Protein AF-A0A8T9ZJC4-F1 (afdb_monomer_lite)

Sequence (75 aa):
MIKKTKLYISHILLTNDAQAKEVKAKLDSGEDFTKLAIEYSQG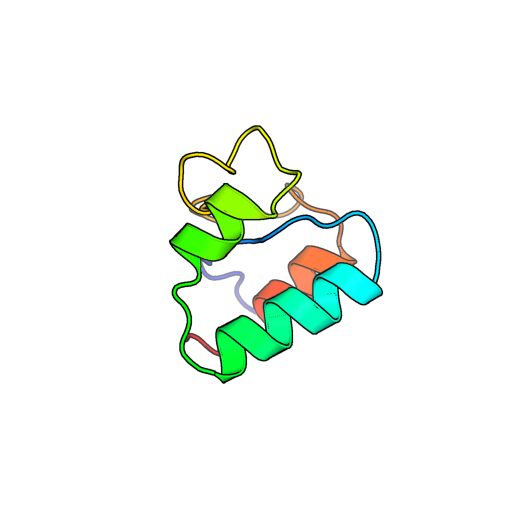SAIKNVGGDIGILQSGSMIPAFEDKAYELQIG

Structure (mmCIF, N/CA/C/O backbone):
data_AF-A0A8T9ZJC4-F1
#
_entry.id   AF-A0A8T9ZJC4-F1
#
loop_
_atom_site.group_PDB
_atom_site.id
_atom_site.type_symbol
_atom_site.label_atom_id
_atom_site.label_alt_id
_atom_site.label_comp_id
_atom_site.label_asym_id
_atom_site.label_entity_id
_atom_site.label_seq_id
_atom_site.pdbx_PDB_ins_code
_atom_site.Cartn_x
_atom_site.Cartn_y
_atom_site.Cartn_z
_atom_site.occupancy
_atom_site.B_iso_or_equiv
_atom_site.auth_seq_id
_atom_site.auth_comp_id
_atom_site.auth_asym_id
_atom_site.auth_atom_id
_atom_site.pdbx_PDB_model_num
ATOM 1 N N . MET A 1 1 ? -7.253 -6.384 -25.603 1.00 42.59 1 MET A N 1
ATOM 2 C CA . MET A 1 1 ? -6.265 -5.403 -25.106 1.00 42.59 1 MET A CA 1
ATOM 3 C C . MET A 1 1 ? -6.969 -4.500 -24.109 1.00 42.59 1 MET A C 1
ATOM 5 O O . MET A 1 1 ? -7.798 -3.700 -24.522 1.00 42.59 1 MET A O 1
ATOM 9 N N . ILE A 1 2 ? -6.717 -4.672 -22.812 1.00 50.44 2 ILE A N 1
ATOM 10 C CA . ILE A 1 2 ? -7.188 -3.717 -21.802 1.00 50.44 2 ILE A CA 1
ATOM 11 C C . ILE A 1 2 ? -6.404 -2.425 -22.061 1.00 50.44 2 ILE A C 1
ATOM 13 O O . ILE A 1 2 ? -5.174 -2.457 -22.106 1.00 50.44 2 ILE A O 1
ATOM 17 N N . LYS A 1 3 ? -7.086 -1.302 -22.321 1.00 51.50 3 LYS A N 1
ATOM 18 C CA . LYS A 1 3 ? -6.426 0.013 -22.343 1.00 51.50 3 LYS A CA 1
ATOM 19 C C . LYS A 1 3 ? -5.758 0.175 -20.977 1.00 51.50 3 LYS A C 1
ATOM 21 O O . LYS A 1 3 ? -6.471 0.248 -19.983 1.00 51.50 3 LYS A O 1
ATOM 26 N N . LYS A 1 4 ? -4.421 0.204 -20.917 1.00 60.88 4 LYS A N 1
ATOM 27 C CA . LYS A 1 4 ? -3.696 0.526 -19.680 1.00 60.88 4 LYS A CA 1
ATOM 28 C C . LYS A 1 4 ? -3.955 2.000 -19.355 1.00 60.88 4 LYS A C 1
ATOM 30 O O . LYS A 1 4 ? -3.236 2.891 -19.798 1.00 60.88 4 LYS A O 1
ATOM 35 N N . THR A 1 5 ? -5.065 2.259 -18.673 1.00 76.38 5 THR A N 1
ATOM 36 C CA . THR A 1 5 ? -5.398 3.561 -18.096 1.00 76.38 5 THR A CA 1
ATOM 37 C C . THR A 1 5 ? -4.343 3.902 -17.046 1.00 76.38 5 THR A C 1
ATOM 39 O O . THR A 1 5 ? -3.782 3.004 -16.416 1.00 76.38 5 THR A O 1
ATOM 42 N N . LYS A 1 6 ? -4.040 5.194 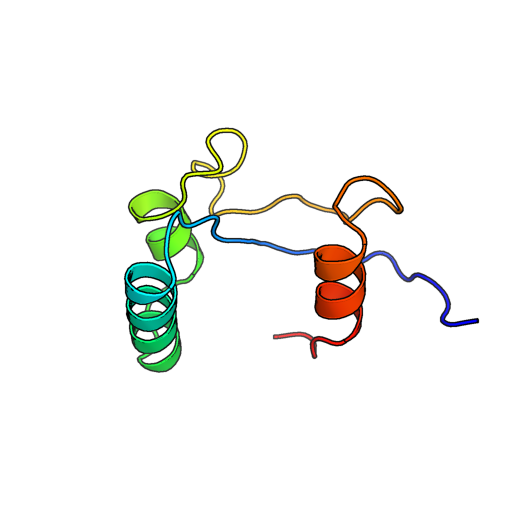-16.877 1.00 85.94 6 LYS A N 1
ATOM 43 C CA . LYS A 1 6 ? -3.160 5.658 -15.798 1.00 85.94 6 LYS A CA 1
ATOM 44 C C . LYS A 1 6 ? -3.755 5.192 -14.469 1.00 85.94 6 LYS A C 1
ATOM 46 O O . LYS A 1 6 ? -4.860 5.606 -14.131 1.00 85.94 6 LYS A O 1
ATOM 51 N N . LEU A 1 7 ? -3.041 4.318 -13.771 1.00 90.62 7 LEU A N 1
ATOM 52 C CA . LEU A 1 7 ? -3.459 3.760 -12.494 1.00 90.62 7 LEU A CA 1
ATOM 53 C C . LEU A 1 7 ? -2.588 4.387 -11.410 1.00 90.62 7 LEU A C 1
ATOM 55 O O . LEU A 1 7 ? -1.368 4.277 -11.481 1.00 90.62 7 LEU A O 1
ATOM 59 N N . TYR A 1 8 ? -3.210 5.073 -10.457 1.00 93.19 8 TYR A N 1
ATOM 60 C CA . TYR A 1 8 ? -2.528 5.592 -9.275 1.00 93.19 8 TYR A CA 1
ATOM 61 C C . TYR A 1 8 ? -2.679 4.566 -8.166 1.00 93.19 8 TYR A C 1
ATOM 63 O O . TYR A 1 8 ? -3.806 4.142 -7.909 1.00 93.19 8 TYR A O 1
ATOM 71 N N . ILE A 1 9 ? -1.577 4.142 -7.553 1.00 93.81 9 ILE A N 1
ATOM 72 C CA . ILE A 1 9 ? -1.632 3.119 -6.507 1.00 93.81 9 ILE A CA 1
ATOM 73 C C . ILE A 1 9 ? -0.720 3.463 -5.341 1.00 93.81 9 ILE A C 1
ATOM 75 O O . ILE A 1 9 ? 0.319 4.106 -5.500 1.00 93.81 9 ILE A O 1
ATOM 79 N N . SER A 1 10 ? -1.081 2.895 -4.200 1.00 95.06 10 SER A N 1
ATOM 80 C CA . SER A 1 10 ? -0.205 2.777 -3.047 1.00 95.06 10 SER A CA 1
ATOM 81 C C . SER A 1 10 ? 0.027 1.303 -2.728 1.00 95.06 10 SER A C 1
ATOM 83 O O . SER A 1 10 ? -0.831 0.460 -2.998 1.00 95.06 10 SER A O 1
ATOM 85 N N . HIS A 1 11 ? 1.178 0.962 -2.147 1.00 94.94 11 HIS A N 1
ATOM 86 C CA . HIS A 1 11 ? 1.433 -0.395 -1.667 1.00 94.94 11 HIS A CA 1
ATOM 87 C C . HIS A 1 11 ? 2.231 -0.438 -0.361 1.00 94.94 11 HIS A C 1
ATOM 89 O O . HIS A 1 11 ? 3.040 0.438 -0.055 1.00 94.94 11 HIS A O 1
ATOM 95 N N . ILE A 1 12 ? 2.021 -1.515 0.398 1.00 95.94 12 ILE A N 1
ATOM 96 C CA . ILE A 1 12 ? 2.764 -1.838 1.619 1.00 95.94 12 ILE A CA 1
ATOM 97 C C . ILE A 1 12 ? 3.597 -3.083 1.320 1.00 95.94 12 ILE A C 1
ATOM 99 O O . ILE A 1 12 ? 3.049 -4.137 1.005 1.00 95.94 12 ILE A O 1
ATOM 103 N N . LEU A 1 13 ? 4.925 -2.963 1.380 1.00 95.06 13 LEU A N 1
ATOM 104 C CA . LEU A 1 13 ? 5.833 -4.090 1.168 1.00 95.06 13 LEU A CA 1
ATOM 105 C C . LEU A 1 13 ? 6.160 -4.746 2.511 1.00 95.06 13 LEU A C 1
ATOM 107 O O . LEU A 1 13 ? 6.672 -4.079 3.405 1.00 95.06 13 LEU A O 1
ATOM 111 N N . 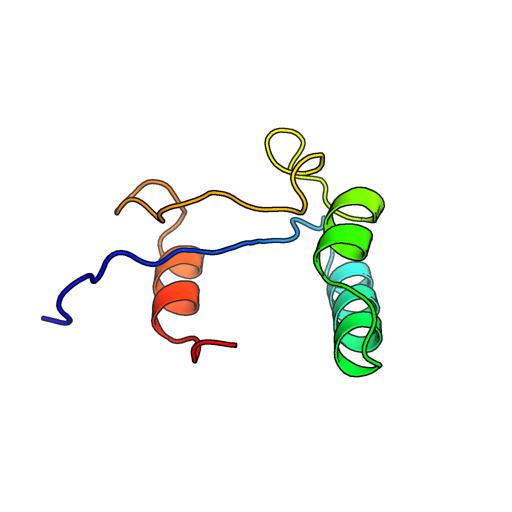LEU A 1 14 ? 5.910 -6.046 2.643 1.00 95.25 14 LEU A N 1
ATOM 112 C CA . LEU A 1 14 ? 6.122 -6.813 3.874 1.00 95.25 14 LEU A CA 1
ATOM 113 C C . LEU A 1 14 ? 6.985 -8.042 3.581 1.00 95.25 14 LEU A C 1
ATOM 115 O O . LEU A 1 14 ? 7.029 -8.511 2.446 1.00 95.25 14 LEU A O 1
ATOM 119 N N . THR A 1 15 ? 7.692 -8.554 4.589 1.00 93.06 15 THR A N 1
ATOM 120 C CA . THR A 1 15 ? 8.655 -9.658 4.402 1.00 93.06 15 THR A CA 1
ATOM 121 C C . THR A 1 15 ? 8.030 -11.042 4.532 1.00 93.06 15 THR A C 1
ATOM 123 O O . THR A 1 15 ? 8.669 -12.030 4.178 1.00 93.06 15 THR A O 1
ATOM 126 N N . ASN A 1 16 ? 6.812 -11.135 5.071 1.00 94.88 16 ASN A N 1
ATOM 127 C CA . ASN A 1 16 ? 6.143 -12.403 5.327 1.00 94.88 16 ASN A CA 1
ATOM 128 C C . ASN A 1 16 ? 4.612 -12.271 5.361 1.00 94.88 16 ASN A C 1
ATOM 130 O O . ASN A 1 16 ? 4.052 -11.201 5.616 1.00 94.88 16 ASN A O 1
ATOM 134 N N . ASP A 1 17 ? 3.950 -13.410 5.171 1.00 95.44 17 ASP A N 1
ATOM 135 C CA . ASP A 1 17 ? 2.491 -13.519 5.120 1.00 95.44 17 ASP A CA 1
ATOM 136 C C . ASP A 1 17 ? 1.802 -13.212 6.452 1.00 95.44 17 ASP A C 1
ATOM 138 O O . ASP A 1 17 ? 0.649 -12.783 6.455 1.00 95.44 17 ASP A O 1
ATOM 142 N N . ALA A 1 18 ? 2.467 -13.441 7.589 1.00 96.75 18 ALA A N 1
ATOM 143 C CA . ALA A 1 18 ? 1.874 -13.171 8.898 1.00 96.75 18 ALA A CA 1
ATOM 144 C C . ALA A 1 18 ? 1.651 -11.664 9.083 1.00 96.75 18 ALA A C 1
ATOM 146 O O . ALA A 1 18 ? 0.538 -11.248 9.404 1.00 96.75 18 ALA A O 1
ATOM 147 N N . GLN A 1 19 ? 2.662 -10.852 8.760 1.00 95.88 19 GLN A N 1
ATOM 148 C CA . GLN A 1 19 ? 2.542 -9.395 8.752 1.00 95.88 19 GLN A CA 1
ATOM 149 C C . GLN A 1 19 ? 1.517 -8.917 7.720 1.00 95.88 19 GLN A C 1
ATOM 151 O O . GLN A 1 19 ? 0.746 -8.006 8.002 1.00 95.88 19 GLN A O 1
ATOM 156 N N . ALA A 1 20 ? 1.464 -9.537 6.536 1.00 96.44 20 ALA A N 1
ATOM 157 C CA . ALA A 1 20 ? 0.473 -9.172 5.523 1.00 96.44 20 ALA A CA 1
ATOM 158 C C . ALA A 1 20 ? -0.964 -9.399 6.009 1.00 96.44 20 ALA A C 1
ATOM 160 O O . ALA A 1 20 ? -1.824 -8.539 5.815 1.00 96.44 20 ALA A O 1
ATOM 161 N N . LYS A 1 21 ? -1.219 -10.523 6.687 1.00 97.88 21 LYS A N 1
ATOM 162 C CA . LYS A 1 21 ? -2.528 -10.824 7.285 1.00 97.88 21 LYS A CA 1
ATOM 163 C C . LYS A 1 21 ? -2.877 -9.863 8.417 1.00 97.88 21 LYS A C 1
ATOM 165 O O . LYS A 1 21 ? -4.020 -9.427 8.495 1.00 97.88 21 LYS A O 1
ATOM 170 N N . GLU A 1 22 ? -1.907 -9.518 9.259 1.00 96.94 22 GLU A N 1
ATOM 171 C CA . GLU A 1 22 ? -2.091 -8.545 10.336 1.00 96.94 22 GLU A CA 1
ATOM 172 C C . GLU A 1 22 ? -2.467 -7.164 9.785 1.00 96.94 22 GLU A C 1
ATOM 174 O O . GLU A 1 22 ? -3.517 -6.626 10.131 1.00 96.94 22 GLU A O 1
ATOM 179 N N . VAL A 1 23 ? -1.665 -6.621 8.864 1.00 97.19 23 VAL A N 1
ATOM 180 C CA . VAL A 1 23 ? -1.923 -5.315 8.239 1.00 97.19 23 VAL A CA 1
ATOM 181 C C . VAL A 1 23 ? -3.262 -5.318 7.499 1.00 97.19 23 VAL A C 1
ATOM 183 O O . VAL A 1 23 ? -4.016 -4.351 7.591 1.00 97.19 23 VAL A O 1
ATOM 186 N N . LYS A 1 24 ? -3.615 -6.418 6.821 1.00 96.69 24 LYS A N 1
ATOM 187 C CA . LYS A 1 24 ? -4.921 -6.550 6.164 1.00 96.69 24 LYS A CA 1
ATOM 188 C C . LYS A 1 24 ? -6.082 -6.521 7.161 1.00 96.69 24 LYS A C 1
ATOM 190 O O . LYS A 1 24 ? -7.061 -5.831 6.903 1.00 96.69 24 LYS A O 1
ATOM 195 N N . ALA A 1 25 ? -5.971 -7.209 8.298 1.00 97.94 25 ALA A N 1
ATOM 196 C CA . ALA A 1 25 ? -7.005 -7.192 9.335 1.00 97.94 25 ALA A CA 1
ATOM 197 C C . ALA A 1 25 ? -7.192 -5.793 9.949 1.00 97.94 25 ALA A C 1
ATOM 199 O O . ALA A 1 25 ? -8.318 -5.384 10.238 1.00 97.94 25 ALA A O 1
ATOM 200 N N . LYS A 1 26 ? -6.098 -5.040 10.104 1.00 97.69 26 LYS A N 1
ATOM 201 C CA . LYS A 1 26 ? -6.114 -3.640 10.549 1.00 97.69 26 LYS A CA 1
ATOM 202 C C . LYS A 1 26 ? -6.821 -2.732 9.541 1.00 97.69 26 LYS A C 1
ATOM 204 O O . LYS A 1 26 ? -7.717 -1.983 9.925 1.00 97.69 26 LYS A O 1
ATOM 209 N N . LEU A 1 27 ? -6.489 -2.863 8.252 1.00 96.25 27 LEU A N 1
ATOM 210 C CA . LEU A 1 27 ? -7.180 -2.162 7.161 1.00 96.25 27 LEU A CA 1
ATOM 211 C C . LEU A 1 27 ? -8.682 -2.477 7.141 1.00 96.25 27 LEU A C 1
ATOM 213 O O . LEU A 1 27 ? -9.500 -1.567 7.064 1.00 96.25 27 LEU A O 1
ATOM 217 N N . ASP A 1 28 ? -9.049 -3.752 7.281 1.00 95.94 28 ASP A N 1
ATOM 218 C CA . ASP A 1 28 ? -10.454 -4.188 7.302 1.00 95.94 28 ASP A CA 1
ATOM 219 C C . ASP A 1 28 ? -11.217 -3.682 8.534 1.00 95.94 28 ASP A C 1
ATOM 221 O O . ASP A 1 28 ? -12.438 -3.546 8.501 1.00 95.94 28 ASP A O 1
ATOM 225 N N . SER A 1 29 ? -10.494 -3.363 9.609 1.00 97.06 29 SER A N 1
ATOM 226 C CA . SER A 1 29 ? -11.037 -2.736 10.819 1.00 97.06 29 SER A CA 1
ATOM 227 C C . SER A 1 29 ? -11.146 -1.207 10.707 1.00 97.06 29 SER A C 1
ATOM 229 O O . SER A 1 29 ? -11.595 -0.559 11.652 1.00 97.06 29 SER A O 1
ATOM 231 N N . GLY A 1 30 ? -10.751 -0.623 9.570 1.00 96.56 30 GLY A N 1
ATOM 232 C CA . GLY A 1 30 ? -10.826 0.814 9.300 1.00 96.56 30 GLY A CA 1
ATOM 233 C C . GLY A 1 30 ? -9.586 1.613 9.708 1.00 96.56 30 GLY A C 1
ATOM 234 O O . GLY A 1 30 ? -9.661 2.841 9.779 1.00 96.56 30 GLY A O 1
ATOM 235 N N . GLU A 1 31 ? -8.454 0.961 9.996 1.00 97.25 31 GLU A N 1
ATOM 236 C CA . GLU A 1 31 ? -7.189 1.678 10.186 1.00 97.25 31 GLU A CA 1
ATOM 237 C C . GLU A 1 31 ? -6.722 2.336 8.873 1.00 97.25 31 GLU A C 1
ATOM 239 O O . GLU A 1 31 ? -6.950 1.833 7.774 1.00 97.25 31 GLU A O 1
ATOM 244 N N . ASP A 1 32 ? -6.052 3.485 8.991 1.00 96.31 32 ASP A N 1
ATOM 245 C CA . ASP A 1 32 ? -5.610 4.278 7.842 1.00 96.31 32 ASP A CA 1
ATOM 246 C C . ASP A 1 32 ? -4.444 3.611 7.095 1.00 96.31 32 ASP A C 1
ATOM 248 O O . ASP A 1 32 ? -3.415 3.268 7.686 1.00 96.31 32 ASP A O 1
ATOM 252 N N . PHE A 1 33 ? -4.581 3.485 5.773 1.00 96.00 33 PHE A N 1
ATOM 253 C CA . PHE A 1 33 ? -3.576 2.847 4.924 1.00 96.00 33 PHE A CA 1
ATOM 254 C C . PHE A 1 33 ? -2.221 3.554 4.989 1.00 96.00 33 PHE A C 1
ATOM 256 O O . PHE A 1 33 ? -1.190 2.892 5.099 1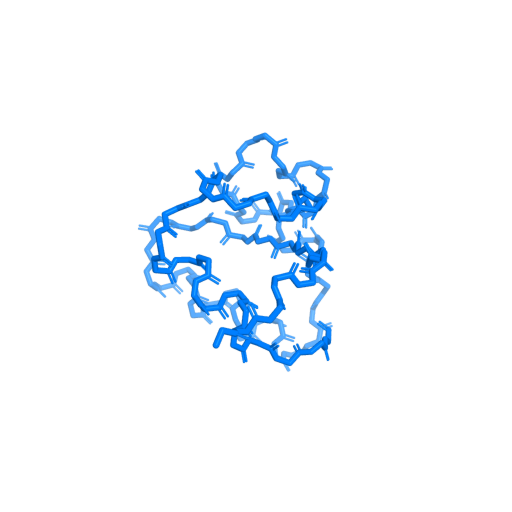.00 96.00 33 PHE A O 1
ATOM 263 N N . THR A 1 34 ? -2.211 4.888 4.960 1.00 96.06 34 THR A N 1
ATOM 264 C CA . THR A 1 34 ? -0.980 5.695 4.971 1.00 96.06 34 THR A CA 1
ATOM 265 C C . THR A 1 34 ? -0.194 5.453 6.259 1.00 96.06 34 THR A C 1
ATOM 267 O O . THR A 1 34 ? 1.018 5.240 6.212 1.00 96.06 34 THR A O 1
ATOM 270 N N . LYS A 1 35 ? -0.875 5.418 7.411 1.00 96.69 35 LYS A N 1
ATOM 271 C CA . LYS A 1 35 ? -0.266 5.100 8.710 1.00 96.69 35 LYS A CA 1
ATOM 272 C C . LYS A 1 35 ? 0.332 3.700 8.719 1.00 96.69 35 LYS A C 1
ATOM 274 O O . LYS A 1 35 ? 1.500 3.551 9.071 1.00 96.69 35 LYS A O 1
ATOM 279 N N . LEU A 1 36 ? -0.424 2.696 8.275 1.00 96.69 36 LEU A N 1
ATOM 280 C CA . LEU A 1 36 ? 0.070 1.319 8.221 1.00 96.69 36 LEU A CA 1
ATOM 281 C C . LEU A 1 36 ? 1.242 1.166 7.243 1.00 96.69 36 LEU A C 1
ATOM 283 O O . LEU A 1 36 ? 2.185 0.425 7.517 1.00 96.69 36 LEU A O 1
ATOM 287 N N . ALA A 1 37 ? 1.236 1.898 6.130 1.00 96.50 37 ALA A N 1
ATOM 288 C CA . ALA A 1 37 ? 2.352 1.930 5.197 1.00 96.50 37 ALA A CA 1
ATOM 289 C C . ALA A 1 37 ? 3.608 2.547 5.834 1.00 96.50 37 ALA A C 1
ATOM 291 O O . ALA A 1 37 ? 4.690 1.964 5.733 1.00 96.50 37 ALA A O 1
ATOM 292 N N . ILE A 1 38 ? 3.469 3.677 6.534 1.00 95.69 38 ILE A N 1
ATOM 293 C CA . ILE A 1 38 ? 4.568 4.331 7.262 1.00 95.69 38 ILE A CA 1
ATOM 294 C C . ILE A 1 38 ? 5.100 3.441 8.390 1.00 95.69 38 ILE A C 1
ATOM 296 O O . ILE A 1 38 ? 6.296 3.453 8.661 1.00 95.69 38 ILE A O 1
ATOM 300 N N . GLU A 1 39 ? 4.252 2.663 9.053 1.00 95.31 39 GLU A N 1
ATOM 301 C CA . GLU A 1 39 ? 4.659 1.819 10.177 1.00 95.31 39 GLU A CA 1
ATOM 302 C C . GLU A 1 39 ? 5.319 0.517 9.688 1.00 95.31 39 GLU A C 1
ATOM 304 O O . GLU A 1 39 ? 6.494 0.253 9.976 1.00 95.31 39 GLU A O 1
ATOM 309 N N . TYR A 1 40 ? 4.611 -0.258 8.864 1.00 95.44 40 TYR A N 1
ATOM 310 C CA . TYR A 1 40 ? 4.976 -1.643 8.552 1.00 95.44 40 TYR A CA 1
ATOM 311 C C . TYR A 1 40 ? 5.796 -1.806 7.267 1.00 95.44 40 TYR A C 1
ATOM 313 O O . TYR A 1 40 ? 6.580 -2.757 7.167 1.00 95.44 40 TYR A O 1
ATOM 321 N N . SER A 1 41 ? 5.654 -0.907 6.283 1.00 95.12 41 SER A N 1
ATOM 322 C CA . SER A 1 41 ? 6.268 -1.110 4.964 1.00 95.12 41 SER A CA 1
ATOM 323 C C . SER A 1 41 ? 7.794 -1.169 5.047 1.00 95.12 41 SER A C 1
ATOM 325 O O . SER A 1 41 ? 8.442 -0.419 5.784 1.00 95.12 41 SER A O 1
ATOM 327 N N . GLN A 1 42 ? 8.372 -2.050 4.239 1.00 94.19 42 GLN A N 1
ATOM 328 C CA . GLN A 1 42 ? 9.807 -2.162 3.979 1.00 94.19 42 GLN A CA 1
ATOM 329 C C . GLN A 1 42 ? 10.218 -1.433 2.692 1.00 94.19 42 GLN A C 1
ATOM 331 O O . GLN A 1 42 ? 11.401 -1.366 2.365 1.00 94.19 42 GLN A O 1
ATOM 336 N N . GLY A 1 43 ? 9.255 -0.868 1.955 1.00 87.38 43 GLY A N 1
ATOM 337 C CA . GLY A 1 43 ? 9.506 -0.070 0.757 1.00 87.38 43 GLY A CA 1
ATOM 338 C C . GLY A 1 43 ? 10.050 1.309 1.118 1.00 87.38 43 GLY A C 1
ATOM 339 O O . GLY A 1 43 ? 9.310 2.285 1.076 1.00 87.38 43 GLY A O 1
ATOM 340 N N . SER A 1 44 ? 11.329 1.401 1.490 1.00 84.69 44 SER A N 1
ATOM 341 C CA . SER A 1 44 ? 11.961 2.624 2.016 1.00 84.69 44 SER A CA 1
ATOM 342 C C . SER A 1 44 ? 11.745 3.870 1.149 1.00 84.69 44 SER A C 1
ATOM 344 O O . SER A 1 44 ? 11.540 4.952 1.693 1.00 84.69 44 SER A O 1
ATOM 346 N N . ALA A 1 45 ? 11.722 3.713 -0.178 1.00 87.31 45 ALA A N 1
ATOM 347 C CA . ALA A 1 45 ? 11.512 4.803 -1.131 1.00 87.31 45 ALA A CA 1
ATOM 348 C C . ALA A 1 45 ? 10.139 5.487 -1.000 1.00 87.31 45 ALA A C 1
ATOM 350 O O . ALA A 1 45 ? 10.025 6.680 -1.261 1.00 87.31 45 ALA A O 1
ATOM 351 N N . ILE A 1 46 ? 9.114 4.741 -0.580 1.00 90.69 46 ILE A N 1
ATOM 352 C CA . ILE A 1 46 ? 7.717 5.203 -0.533 1.00 90.69 46 ILE A CA 1
ATOM 353 C C . ILE A 1 46 ? 7.105 5.150 0.868 1.00 90.69 46 ILE A C 1
ATOM 355 O O . ILE A 1 46 ? 6.005 5.647 1.095 1.00 90.69 46 ILE A O 1
ATOM 359 N N . LYS A 1 47 ? 7.818 4.561 1.833 1.00 90.56 47 LYS A N 1
ATOM 360 C CA . LYS A 1 47 ? 7.363 4.387 3.214 1.00 90.56 47 LYS A CA 1
ATOM 361 C C . LYS A 1 47 ? 6.901 5.710 3.819 1.00 90.56 47 LYS A C 1
ATOM 363 O O . LYS A 1 47 ? 5.798 5.792 4.339 1.00 90.56 47 LYS A O 1
ATOM 368 N N . ASN A 1 48 ? 7.712 6.757 3.677 1.00 90.69 48 ASN A N 1
ATOM 369 C CA . ASN A 1 48 ? 7.442 8.075 4.260 1.00 90.69 48 ASN A CA 1
ATOM 370 C C . ASN A 1 48 ? 6.352 8.873 3.523 1.00 90.69 48 ASN A C 1
ATOM 372 O O . ASN A 1 48 ? 5.937 9.916 4.018 1.00 90.69 48 ASN A O 1
ATOM 376 N N . VAL A 1 49 ? 5.888 8.394 2.365 1.00 94.00 49 VAL A N 1
ATOM 377 C CA . VAL A 1 49 ? 4.768 8.972 1.604 1.00 94.00 49 VAL A CA 1
ATOM 378 C C . VAL A 1 49 ? 3.549 8.044 1.611 1.00 94.00 49 VAL A C 1
ATOM 380 O O . VAL A 1 49 ? 2.730 8.072 0.703 1.00 94.00 49 VAL A O 1
ATOM 383 N N . GLY A 1 50 ? 3.424 7.186 2.630 1.00 93.25 50 GLY A N 1
ATOM 384 C CA . GLY A 1 50 ? 2.242 6.336 2.790 1.00 93.25 50 GLY A CA 1
ATOM 385 C C . GLY A 1 50 ? 2.137 5.195 1.785 1.00 93.25 50 GLY A C 1
ATOM 386 O O . GLY A 1 50 ? 1.044 4.691 1.540 1.00 93.25 50 GLY A O 1
ATOM 387 N N . GLY A 1 51 ? 3.257 4.789 1.188 1.00 94.19 51 GLY A N 1
ATOM 388 C CA . GLY A 1 51 ? 3.274 3.753 0.164 1.00 9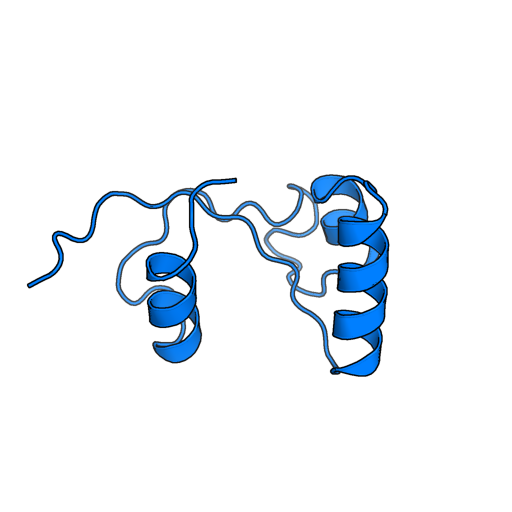4.19 51 GLY A CA 1
ATOM 389 C C . GLY A 1 51 ? 2.830 4.234 -1.216 1.00 94.19 51 GLY A C 1
ATOM 390 O O . GLY A 1 51 ? 2.677 3.395 -2.096 1.00 94.19 51 GLY A O 1
ATOM 391 N N . ASP A 1 52 ? 2.625 5.537 -1.418 1.00 94.94 52 ASP A N 1
ATOM 392 C CA . ASP A 1 52 ? 2.263 6.112 -2.715 1.00 94.94 52 ASP A CA 1
ATOM 393 C C . ASP A 1 52 ? 3.421 5.973 -3.719 1.00 94.94 52 ASP A C 1
ATOM 395 O O . ASP A 1 52 ? 4.534 6.448 -3.471 1.00 94.94 52 ASP A O 1
ATOM 399 N N . ILE A 1 53 ? 3.167 5.313 -4.854 1.00 91.38 53 ILE A N 1
ATOM 400 C CA . ILE A 1 53 ? 4.118 5.238 -5.980 1.00 91.38 53 ILE A CA 1
ATOM 401 C C . ILE A 1 53 ? 3.741 6.186 -7.129 1.00 91.38 53 ILE A C 1
ATOM 403 O O . ILE A 1 53 ? 4.436 6.243 -8.145 1.00 91.38 53 ILE A O 1
ATOM 407 N N . GLY A 1 54 ? 2.632 6.913 -7.005 1.00 92.44 54 GLY A N 1
ATOM 408 C CA . GLY A 1 54 ? 2.047 7.715 -8.063 1.00 92.44 54 GLY A CA 1
ATOM 409 C C . GLY A 1 54 ? 1.478 6.844 -9.182 1.00 92.44 54 GLY A C 1
ATOM 410 O O . GLY A 1 54 ? 0.762 5.873 -8.945 1.00 92.44 54 GLY A O 1
ATOM 411 N N . ILE A 1 55 ? 1.771 7.216 -10.431 1.00 92.50 55 ILE A N 1
ATOM 412 C CA . ILE A 1 55 ? 1.276 6.496 -11.609 1.00 92.50 55 ILE A CA 1
ATOM 413 C C . ILE A 1 55 ? 2.084 5.209 -11.789 1.00 92.50 55 ILE A C 1
ATOM 415 O O . ILE A 1 55 ? 3.284 5.273 -12.057 1.00 92.50 55 ILE A O 1
ATOM 419 N N . LEU A 1 56 ? 1.409 4.058 -11.759 1.00 90.44 56 LEU A N 1
ATOM 420 C CA . LEU A 1 56 ? 1.989 2.778 -12.148 1.00 90.44 56 LEU A CA 1
ATOM 421 C C . LEU A 1 56 ? 2.404 2.834 -13.624 1.00 90.44 56 LEU A C 1
ATOM 423 O O . LEU A 1 56 ? 1.566 2.917 -14.530 1.00 90.44 56 LEU A O 1
ATOM 427 N N . GLN A 1 57 ? 3.713 2.811 -13.864 1.00 86.62 57 GLN A N 1
ATOM 428 C CA . GLN A 1 57 ? 4.278 2.771 -15.204 1.00 86.62 57 GLN A CA 1
ATOM 429 C C . GLN A 1 57 ? 4.378 1.317 -15.662 1.00 86.62 57 GLN A C 1
ATOM 431 O O . GLN A 1 57 ? 4.798 0.443 -14.916 1.00 86.62 57 GLN A O 1
ATOM 436 N N . SER A 1 58 ? 3.998 1.039 -16.907 1.00 85.06 58 SER A N 1
ATOM 437 C CA . SER A 1 58 ? 4.088 -0.323 -17.437 1.00 85.0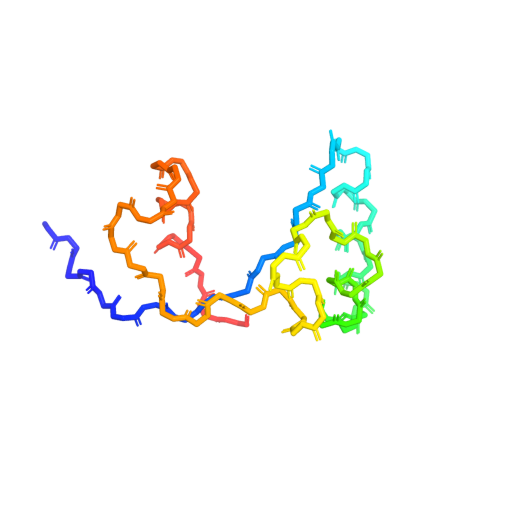6 58 SER A CA 1
ATOM 438 C C . SER A 1 58 ? 5.538 -0.813 -17.420 1.00 85.06 58 SER A C 1
ATOM 440 O O . SER A 1 58 ? 6.402 -0.187 -18.033 1.00 85.06 58 SER A O 1
ATOM 442 N N . GLY A 1 59 ? 5.777 -1.961 -16.793 1.00 86.31 59 GLY A N 1
ATOM 443 C CA . GLY A 1 59 ? 7.100 -2.555 -16.623 1.00 86.31 59 GLY A CA 1
ATOM 444 C C . GLY A 1 59 ? 7.909 -1.980 -15.456 1.00 86.31 59 GLY A C 1
ATOM 445 O O . GLY A 1 59 ? 9.069 -2.362 -15.310 1.00 86.31 59 GLY A O 1
ATOM 446 N N . SER A 1 60 ? 7.350 -1.077 -14.637 1.00 87.25 60 SER A N 1
ATOM 447 C CA . SER A 1 60 ? 8.047 -0.569 -13.446 1.00 87.25 60 SER A CA 1
ATOM 448 C C . SER A 1 60 ? 7.962 -1.522 -12.256 1.00 87.25 60 SER A C 1
ATOM 450 O O . SER A 1 60 ? 8.724 -1.363 -11.305 1.00 87.25 60 SER A O 1
ATOM 452 N N . MET A 1 61 ? 7.042 -2.490 -12.291 1.00 89.19 61 MET A N 1
ATOM 453 C CA . MET A 1 61 ? 6.875 -3.512 -11.259 1.00 89.19 61 MET A CA 1
ATOM 454 C C . MET A 1 61 ? 6.886 -4.914 -11.875 1.00 89.19 61 MET A C 1
ATOM 456 O O . MET A 1 61 ? 6.765 -5.097 -13.086 1.00 89.19 61 MET A O 1
ATOM 460 N N . ILE A 1 62 ? 7.042 -5.936 -11.030 1.00 91.44 62 ILE A N 1
ATOM 461 C CA . ILE A 1 62 ? 6.965 -7.326 -11.489 1.00 91.44 62 ILE A CA 1
ATOM 462 C C . ILE A 1 62 ? 5.570 -7.624 -12.075 1.00 91.44 62 ILE A C 1
ATOM 464 O O . ILE A 1 62 ? 4.577 -7.131 -11.531 1.00 91.44 62 ILE A O 1
ATOM 468 N N . PRO A 1 63 ? 5.454 -8.470 -13.119 1.00 91.62 63 PRO A N 1
ATOM 469 C CA . PRO A 1 63 ? 4.179 -8.707 -13.805 1.00 91.62 63 PRO A CA 1
ATOM 470 C C . PRO A 1 63 ? 3.037 -9.117 -12.871 1.00 91.62 63 PRO A C 1
ATOM 472 O O . PRO A 1 63 ? 1.953 -8.556 -12.943 1.00 91.62 63 PRO A O 1
ATOM 475 N N . ALA A 1 64 ? 3.310 -10.008 -11.911 1.00 92.81 64 ALA A N 1
ATOM 476 C CA . ALA A 1 64 ? 2.307 -10.467 -10.950 1.00 92.81 64 ALA A CA 1
ATOM 477 C C . ALA A 1 64 ? 1.713 -9.333 -10.093 1.00 92.81 64 ALA A C 1
ATOM 479 O O . ALA A 1 64 ? 0.548 -9.397 -9.708 1.00 92.81 64 ALA A O 1
ATOM 480 N N . PHE A 1 65 ? 2.504 -8.301 -9.792 1.00 91.88 65 PHE A N 1
ATOM 481 C CA . PHE A 1 65 ? 2.033 -7.131 -9.059 1.00 91.88 65 PHE A CA 1
ATOM 482 C C . PHE A 1 65 ? 1.209 -6.212 -9.968 1.00 91.88 65 PHE A C 1
ATOM 484 O O . PHE A 1 65 ? 0.131 -5.780 -9.569 1.00 91.88 65 PHE A O 1
ATOM 491 N N . GLU A 1 66 ? 1.682 -5.941 -11.191 1.00 91.56 66 GLU A N 1
ATOM 492 C CA . GLU A 1 66 ? 0.943 -5.107 -12.148 1.00 91.56 66 GLU A CA 1
ATOM 493 C C . GLU A 1 66 ? -0.419 -5.709 -12.490 1.00 91.56 66 GLU A C 1
ATOM 495 O O . GLU A 1 66 ? -1.428 -5.009 -12.424 1.00 91.56 66 GLU A O 1
ATOM 500 N N . ASP A 1 67 ? -0.458 -7.004 -12.805 1.00 91.44 67 ASP A N 1
ATOM 501 C CA . ASP A 1 67 ? -1.688 -7.707 -13.164 1.00 91.44 67 ASP A CA 1
ATOM 502 C C . ASP A 1 67 ? -2.711 -7.607 -12.030 1.00 91.44 67 ASP A C 1
ATOM 504 O O . ASP A 1 67 ? -3.864 -7.243 -12.261 1.00 91.44 67 ASP A O 1
ATOM 508 N N . LYS A 1 68 ? -2.272 -7.816 -10.782 1.00 92.88 68 LYS A N 1
ATOM 509 C CA . LYS A 1 68 ? -3.148 -7.654 -9.619 1.00 92.88 68 LYS A CA 1
ATOM 510 C C . LYS A 1 68 ? -3.602 -6.216 -9.426 1.00 92.88 68 LYS A C 1
ATOM 512 O O . LYS A 1 68 ? -4.782 -6.010 -9.170 1.00 92.88 68 LYS A O 1
ATOM 517 N N . ALA A 1 69 ? -2.725 -5.229 -9.590 1.00 91.69 69 ALA A N 1
ATOM 518 C CA . ALA A 1 69 ? -3.103 -3.823 -9.471 1.00 91.69 69 ALA A CA 1
ATOM 519 C C . ALA A 1 69 ? -4.194 -3.429 -10.486 1.00 91.69 69 ALA A C 1
ATOM 521 O O . ALA A 1 69 ? -5.131 -2.719 -10.129 1.00 91.69 69 ALA A O 1
ATOM 522 N N . TYR A 1 70 ? -4.117 -3.926 -11.725 1.00 90.00 70 TYR A N 1
ATOM 523 C CA . TYR A 1 70 ? -5.128 -3.671 -12.759 1.00 90.00 70 TYR A CA 1
ATOM 524 C C . TYR A 1 70 ? -6.440 -4.455 -12.572 1.00 90.00 70 TYR A C 1
ATOM 526 O O . TYR A 1 70 ? -7.451 -4.078 -13.166 1.00 90.00 70 TYR A O 1
ATOM 534 N N . GLU A 1 71 ? -6.442 -5.525 -11.773 1.00 92.06 71 GLU A N 1
ATOM 535 C CA . GLU A 1 71 ? -7.647 -6.287 -11.407 1.00 92.06 71 GLU A CA 1
ATOM 536 C C . GLU A 1 71 ? -8.418 -5.668 -10.231 1.00 92.06 71 GLU A C 1
ATOM 538 O O . GLU A 1 71 ? -9.599 -5.975 -10.043 1.00 92.06 71 GLU A O 1
ATOM 543 N N . LEU A 1 72 ? -7.771 -4.819 -9.426 1.00 90.44 72 LEU A N 1
ATOM 544 C CA . LEU A 1 72 ? -8.405 -4.196 -8.268 1.00 90.44 72 LEU A CA 1
ATOM 545 C C . LEU A 1 72 ? -9.481 -3.189 -8.687 1.00 90.44 72 LEU A C 1
ATOM 547 O O . LEU A 1 72 ? -9.342 -2.429 -9.647 1.00 90.44 72 LEU A O 1
ATOM 551 N N . GLN A 1 73 ? -10.565 -3.167 -7.913 1.00 89.69 73 GLN A N 1
ATOM 552 C CA . GLN A 1 73 ? -11.543 -2.090 -7.979 1.00 89.69 73 GLN A CA 1
ATOM 553 C C . GLN A 1 73 ? -10.960 -0.830 -7.336 1.00 89.69 73 GLN A C 1
ATOM 555 O O . GLN A 1 73 ? -10.167 -0.911 -6.402 1.00 89.69 73 GLN A O 1
ATOM 560 N N . ILE A 1 74 ? -11.372 0.334 -7.835 1.00 88.25 74 ILE A N 1
ATOM 561 C CA . ILE A 1 74 ? -11.003 1.624 -7.245 1.00 88.25 74 ILE A CA 1
ATOM 562 C C . ILE A 1 74 ? -11.607 1.706 -5.837 1.00 88.25 74 ILE A C 1
ATOM 564 O O . ILE A 1 74 ? -12.816 1.505 -5.693 1.00 88.25 74 ILE A O 1
ATOM 568 N N . GLY A 1 75 ? -10.784 2.024 -4.834 1.00 76.44 75 GLY A N 1
ATOM 569 C CA . GLY A 1 75 ? -11.198 2.158 -3.435 1.00 76.44 75 GLY A CA 1
ATOM 570 C C . GLY A 1 75 ? -10.083 2.679 -2.552 1.00 76.44 75 GLY A C 1
ATOM 571 O O . GLY A 1 75 ? -8.998 2.060 -2.584 1.00 76.44 75 GLY A O 1
#

Foldseek 3Di:
DPPPDFAWDFDAAADDPVLVVVLVVCVVVVHDQLVSLLVGGPPVVCNPVSRTPGTDDVPPDDPVVVVVSVVDDDD

Radius of gyration: 12.78 Å; chains: 1; bounding box: 24×22×36 Å

pLDDT: mean 90.49, std 10.33, range [42.59, 97.94]

Secondary structure (DSSP, 8-state):
-------EEE----SSHHHHHHHHHHHHTT--HHHHHHHH---HHHHTTTTEEEE--TTSS-HHHHHHHHHSPP-